Protein AF-A0A0V8EIM0-F1 (afdb_monomer)

pLDDT: mean 71.75, std 10.21, range [52.56, 86.31]

Structure (mmCIF, N/CA/C/O backbone):
data_AF-A0A0V8EIM0-F1
#
_entry.id   AF-A0A0V8EIM0-F1
#
loop_
_atom_site.group_PDB
_atom_site.id
_atom_site.type_symbol
_atom_site.label_atom_id
_atom_site.label_alt_id
_atom_site.label_comp_id
_atom_site.label_asym_id
_atom_site.label_entity_id
_atom_site.label_seq_id
_atom_site.pdbx_PDB_ins_code
_atom_site.Cartn_x
_atom_site.Cartn_y
_atom_site.Cartn_z
_atom_site.occupancy
_atom_site.B_iso_or_equiv
_atom_site.auth_seq_id
_atom_site.auth_comp_id
_atom_site.auth_asym_id
_atom_site.auth_atom_id
_atom_site.pdbx_PDB_model_num
ATOM 1 N N . MET A 1 1 ? 23.977 0.045 -18.163 1.00 52.56 1 MET A N 1
ATOM 2 C CA . MET A 1 1 ? 22.673 -0.652 -18.229 1.00 52.56 1 MET A CA 1
ATOM 3 C C . MET A 1 1 ? 22.109 -0.869 -16.824 1.00 52.56 1 MET A C 1
ATOM 5 O O . MET A 1 1 ? 21.924 -1.998 -16.393 1.00 52.56 1 MET A O 1
ATOM 9 N N . VAL A 1 2 ? 21.874 0.216 -16.080 1.00 54.22 2 VAL A N 1
ATOM 10 C CA . VAL A 1 2 ? 21.096 0.197 -14.821 1.00 54.22 2 VAL A CA 1
ATOM 11 C C . VAL A 1 2 ? 19.732 0.850 -15.067 1.00 54.22 2 VAL A C 1
ATOM 13 O O . VAL A 1 2 ? 18.730 0.389 -14.530 1.00 54.22 2 VAL A O 1
ATOM 16 N N . ASP A 1 3 ? 19.688 1.826 -15.977 1.00 58.03 3 ASP A N 1
ATOM 17 C CA . ASP A 1 3 ? 18.485 2.585 -16.330 1.00 58.03 3 ASP A CA 1
ATOM 18 C C . ASP A 1 3 ? 17.372 1.731 -16.960 1.00 58.03 3 ASP A C 1
ATOM 20 O O . ASP A 1 3 ? 16.220 1.851 -16.561 1.00 58.03 3 ASP A O 1
ATOM 24 N N . GLU A 1 4 ? 17.698 0.777 -17.840 1.00 57.47 4 GLU A N 1
ATOM 25 C CA . GLU A 1 4 ? 16.684 -0.071 -18.502 1.00 57.47 4 GLU A CA 1
ATOM 26 C C . GLU A 1 4 ? 15.894 -0.953 -17.518 1.00 57.47 4 GLU A C 1
ATOM 28 O O . GLU A 1 4 ? 14.685 -1.121 -17.662 1.00 57.47 4 GLU A O 1
ATOM 33 N N . LYS A 1 5 ? 16.548 -1.479 -16.472 1.00 57.53 5 LYS A N 1
ATOM 34 C CA . LYS A 1 5 ? 15.865 -2.237 -15.406 1.00 57.53 5 LYS A CA 1
ATOM 35 C C . LYS A 1 5 ? 15.065 -1.337 -14.471 1.00 57.53 5 LYS A C 1
ATOM 37 O O . LYS A 1 5 ? 14.089 -1.782 -13.873 1.00 57.53 5 LYS A O 1
ATOM 42 N N . PHE A 1 6 ? 15.499 -0.091 -14.310 1.00 53.62 6 PHE A N 1
ATOM 43 C CA . PHE A 1 6 ? 14.830 0.873 -13.451 1.00 53.62 6 PHE A CA 1
ATOM 44 C C . PHE A 1 6 ? 13.496 1.313 -14.076 1.00 53.62 6 PHE A C 1
ATOM 46 O O . PHE A 1 6 ? 12.473 1.296 -13.390 1.00 53.62 6 PHE A O 1
ATOM 53 N N . ASP A 1 7 ? 13.480 1.559 -15.391 1.00 58.06 7 ASP A N 1
ATOM 54 C CA . ASP A 1 7 ? 12.277 1.847 -16.190 1.00 58.06 7 ASP A CA 1
ATOM 55 C C . ASP A 1 7 ? 11.254 0.703 -16.195 1.00 58.06 7 ASP A C 1
ATOM 57 O O . ASP A 1 7 ? 10.051 0.952 -16.092 1.00 58.06 7 ASP A O 1
ATOM 61 N N . GLU A 1 8 ? 11.706 -0.552 -16.197 1.00 62.31 8 GLU A N 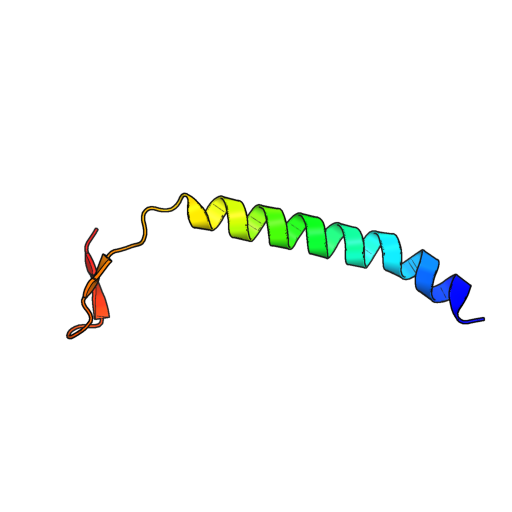1
ATOM 62 C CA . GLU A 1 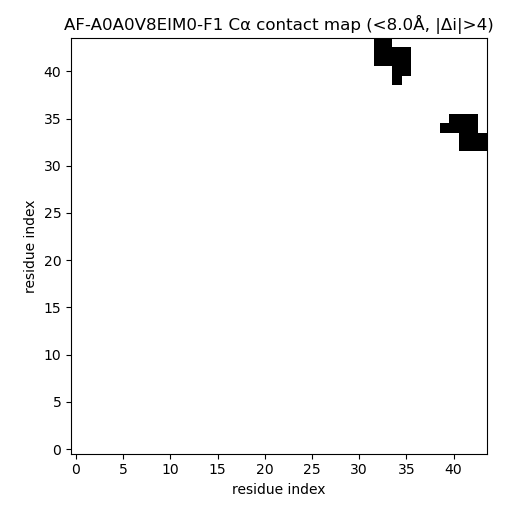8 ? 10.8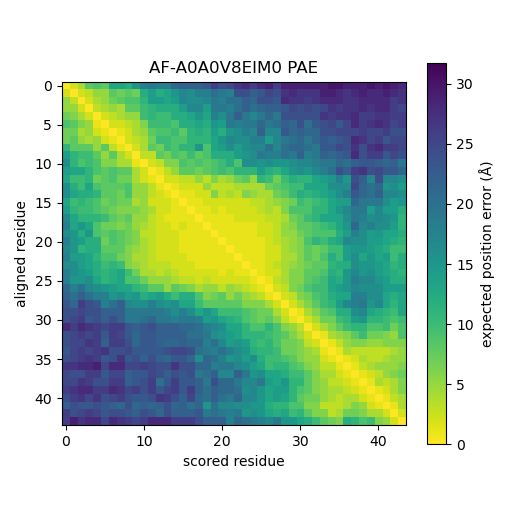33 -1.728 -16.081 1.00 62.31 8 GLU A CA 1
ATOM 63 C C . GLU A 1 8 ? 10.255 -1.911 -14.661 1.00 62.31 8 GLU A C 1
ATOM 65 O O . GLU A 1 8 ? 9.151 -2.430 -14.481 1.00 62.31 8 GLU A O 1
ATOM 70 N N . TRP A 1 9 ? 10.964 -1.448 -13.626 1.00 60.78 9 TRP A N 1
ATOM 71 C CA . TRP A 1 9 ? 10.501 -1.508 -12.236 1.00 60.78 9 TRP A CA 1
ATOM 72 C C . TRP A 1 9 ? 9.568 -0.365 -11.846 1.00 60.78 9 TRP A C 1
ATOM 74 O O . TRP A 1 9 ? 8.785 -0.518 -10.905 1.00 60.78 9 TRP A O 1
ATOM 84 N N . PHE A 1 10 ? 9.587 0.762 -12.558 1.00 62.41 10 PHE A N 1
ATOM 85 C CA . PHE A 1 10 ? 8.726 1.903 -12.249 1.00 62.41 10 PHE A CA 1
ATOM 86 C C . PHE A 1 10 ? 7.223 1.583 -12.262 1.00 62.41 10 PHE A C 1
ATOM 88 O O . PHE A 1 10 ? 6.544 1.993 -11.316 1.00 62.41 10 PHE A O 1
ATOM 95 N N . PRO A 1 11 ? 6.662 0.856 -13.249 1.00 64.69 11 PRO A 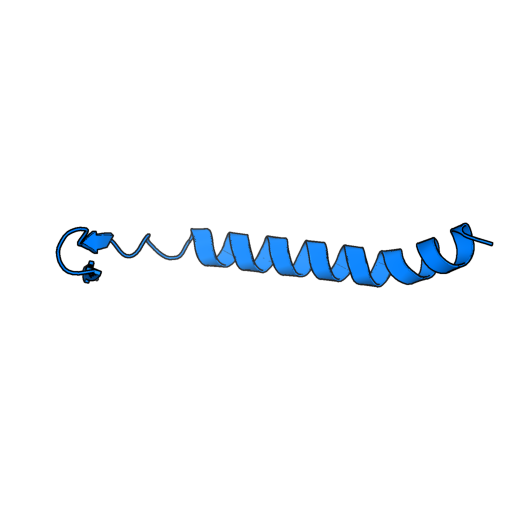N 1
ATOM 96 C CA . PRO A 1 11 ? 5.256 0.450 -13.233 1.00 64.69 11 PRO A CA 1
ATOM 97 C C . PRO A 1 11 ? 4.910 -0.414 -12.013 1.00 64.69 11 PRO A C 1
ATOM 99 O O . PRO A 1 11 ? 3.866 -0.230 -11.381 1.00 64.69 11 PRO A O 1
ATOM 102 N N . THR A 1 12 ? 5.808 -1.321 -11.636 1.00 71.44 12 THR A N 1
ATOM 103 C CA . THR A 1 12 ? 5.608 -2.293 -10.554 1.00 71.44 12 THR A CA 1
ATOM 104 C C . THR A 1 12 ? 5.731 -1.636 -9.180 1.00 71.44 12 THR A C 1
ATOM 106 O O . THR A 1 12 ? 4.874 -1.823 -8.322 1.00 71.44 12 THR A O 1
ATOM 109 N N . VAL A 1 13 ? 6.725 -0.770 -8.977 1.00 74.00 13 VAL A N 1
ATOM 110 C CA . VAL A 1 13 ? 6.893 -0.009 -7.729 1.00 74.00 13 VAL A CA 1
ATOM 111 C C . VAL A 1 13 ? 5.792 1.042 -7.578 1.00 74.00 13 VAL A C 1
ATOM 113 O O . VAL A 1 13 ? 5.242 1.221 -6.488 1.00 74.00 13 VAL A O 1
ATOM 116 N N . ARG A 1 14 ? 5.408 1.717 -8.670 1.00 75.62 14 ARG A N 1
ATOM 117 C CA . ARG A 1 14 ? 4.316 2.702 -8.659 1.00 75.62 14 ARG A CA 1
ATOM 118 C C . ARG A 1 14 ? 2.980 2.037 -8.340 1.00 75.62 14 ARG A C 1
ATOM 120 O O . ARG A 1 14 ? 2.251 2.548 -7.495 1.00 75.62 14 ARG A O 1
ATOM 127 N N . SER A 1 15 ? 2.673 0.895 -8.955 1.00 80.50 15 SER A N 1
ATOM 128 C CA . SER A 1 15 ? 1.442 0.146 -8.668 1.00 80.50 15 SER A CA 1
ATOM 129 C C . SER A 1 15 ? 1.406 -0.386 -7.231 1.00 80.50 15 SER A C 1
ATOM 131 O O . SER A 1 15 ? 0.395 -0.201 -6.554 1.00 80.50 15 SER A O 1
ATOM 133 N N . GLN A 1 16 ? 2.516 -0.927 -6.712 1.00 80.94 16 GLN A N 1
ATOM 134 C CA . GLN A 1 16 ? 2.634 -1.339 -5.304 1.00 80.94 16 GLN A CA 1
ATOM 135 C C . GLN A 1 16 ? 2.435 -0.164 -4.336 1.00 80.94 16 GLN A C 1
ATOM 137 O O . GLN A 1 16 ? 1.699 -0.285 -3.357 1.00 80.94 16 GLN A O 1
ATOM 142 N N . THR A 1 17 ? 3.032 0.995 -4.628 1.00 85.81 17 THR A N 1
ATOM 143 C CA . THR A 1 17 ? 2.897 2.212 -3.808 1.00 85.81 17 THR A CA 1
ATOM 144 C C . THR A 1 17 ? 1.456 2.725 -3.794 1.00 85.81 17 THR A C 1
ATOM 146 O O . THR A 1 17 ? 0.927 3.065 -2.731 1.00 85.81 17 THR A O 1
ATOM 149 N N . ILE A 1 18 ? 0.793 2.756 -4.957 1.00 84.88 18 ILE A N 1
ATOM 150 C CA . ILE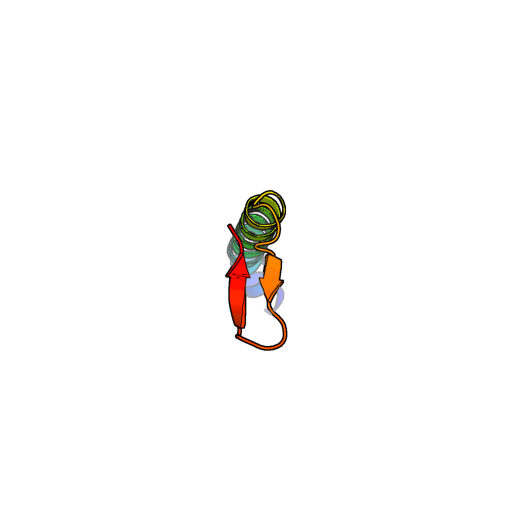 A 1 18 ? -0.620 3.145 -5.077 1.00 84.88 18 ILE A CA 1
ATOM 151 C C . ILE A 1 18 ? -1.501 2.175 -4.284 1.00 84.88 18 ILE A C 1
ATOM 153 O O . ILE A 1 18 ? -2.313 2.622 -3.471 1.00 84.88 18 ILE A O 1
ATOM 157 N N . PHE A 1 19 ? -1.306 0.865 -4.466 1.00 85.81 19 PHE A N 1
ATOM 158 C CA . PHE A 1 19 ? -2.054 -0.169 -3.755 1.00 85.81 19 PHE A CA 1
ATOM 159 C C . PHE A 1 19 ? -1.895 -0.047 -2.234 1.00 85.81 19 PHE A C 1
ATOM 161 O O . PHE A 1 19 ? -2.893 0.035 -1.518 1.00 85.81 19 PHE A O 1
ATOM 168 N N . LEU A 1 20 ? -0.658 0.044 -1.733 1.00 86.31 20 LEU A N 1
ATOM 169 C CA . LEU A 1 20 ? -0.377 0.175 -0.303 1.00 86.31 20 LEU A CA 1
ATOM 170 C C . LEU A 1 20 ? -1.001 1.450 0.279 1.00 86.31 20 LEU A C 1
ATOM 172 O O . LEU A 1 20 ? -1.614 1.417 1.345 1.00 86.31 20 LE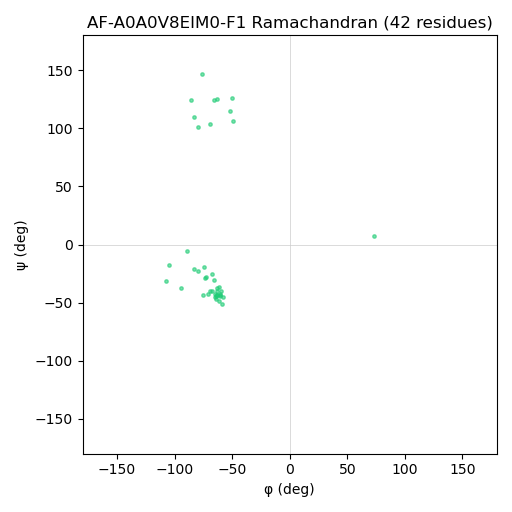U A O 1
ATOM 176 N N . THR A 1 21 ? -0.897 2.573 -0.436 1.00 86.31 21 THR A N 1
ATOM 177 C CA . THR A 1 21 ? -1.488 3.846 -0.002 1.00 86.31 21 THR A CA 1
ATOM 178 C C . THR A 1 21 ? -3.011 3.757 0.084 1.00 86.31 21 THR A C 1
ATOM 180 O O . THR A 1 21 ? -3.599 4.231 1.059 1.00 86.31 21 THR A O 1
ATOM 183 N N . ALA A 1 22 ? -3.655 3.138 -0.908 1.00 83.88 22 ALA A N 1
ATOM 184 C CA . ALA A 1 22 ? -5.098 2.922 -0.917 1.00 83.88 22 ALA A CA 1
ATOM 185 C C . ALA A 1 22 ? -5.535 1.996 0.231 1.00 83.88 22 ALA A C 1
ATOM 187 O O . ALA A 1 22 ? -6.439 2.353 0.984 1.00 83.88 22 ALA A O 1
ATOM 188 N N . TYR A 1 23 ? -4.837 0.873 0.426 1.00 84.31 23 TYR A N 1
ATOM 189 C CA . TYR A 1 23 ? -5.094 -0.087 1.502 1.00 84.31 23 TYR A CA 1
ATOM 190 C C . TYR A 1 23 ? -4.950 0.536 2.900 1.00 84.31 23 TYR A C 1
ATOM 192 O O . TYR A 1 23 ? -5.787 0.333 3.781 1.00 84.31 23 TYR A O 1
ATOM 200 N N . LEU A 1 24 ? -3.906 1.335 3.134 1.00 84.31 24 LEU A N 1
ATOM 201 C CA . LEU A 1 24 ? -3.725 2.017 4.417 1.00 84.31 24 LEU A CA 1
ATOM 202 C C . LEU A 1 24 ? -4.801 3.085 4.642 1.00 84.31 24 LEU A C 1
ATOM 204 O O . LEU A 1 24 ? -5.315 3.207 5.752 1.00 84.31 24 LEU A O 1
ATOM 208 N N . ARG A 1 25 ? -5.180 3.843 3.603 1.00 82.81 25 ARG A N 1
ATOM 209 C CA . ARG A 1 25 ? -6.273 4.826 3.690 1.00 82.81 25 ARG A CA 1
ATOM 210 C C . ARG A 1 25 ? -7.614 4.160 3.990 1.00 82.81 25 ARG A C 1
ATOM 212 O O 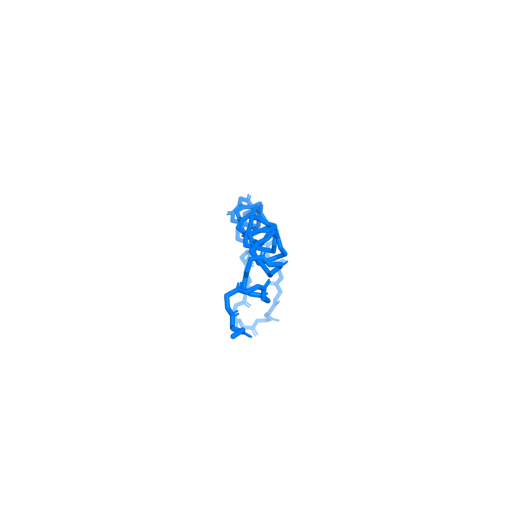. ARG A 1 25 ? -8.319 4.647 4.865 1.00 82.81 25 ARG A O 1
ATOM 219 N N . SER A 1 26 ? -7.942 3.038 3.350 1.00 78.19 26 SER A N 1
ATOM 220 C CA . SER A 1 26 ? -9.190 2.314 3.629 1.00 78.19 26 SER A CA 1
ATOM 221 C C . SER A 1 26 ? -9.231 1.736 5.046 1.00 78.19 26 SER A C 1
ATOM 223 O O . SER A 1 26 ? -10.300 1.658 5.642 1.00 78.19 26 SER A O 1
ATOM 225 N N . ASN A 1 27 ? -8.081 1.367 5.622 1.00 71.06 27 ASN A N 1
ATOM 226 C CA . ASN A 1 27 ? -8.013 0.896 7.008 1.00 71.06 27 ASN A CA 1
ATOM 227 C C . ASN A 1 27 ? -8.034 2.030 8.050 1.00 71.06 27 ASN A C 1
ATOM 229 O O . ASN A 1 27 ? -8.457 1.777 9.172 1.00 71.06 27 ASN A O 1
ATOM 233 N N . ARG A 1 28 ? -7.660 3.273 7.705 1.00 66.56 28 ARG A N 1
ATOM 234 C CA . ARG A 1 28 ? -7.772 4.428 8.626 1.00 66.56 28 ARG A CA 1
ATOM 235 C C . ARG A 1 28 ? -9.213 4.825 8.946 1.00 66.56 28 ARG A C 1
ATOM 237 O O . ARG A 1 28 ? -9.438 5.428 9.987 1.00 66.56 28 ARG A O 1
ATOM 244 N N . TYR A 1 29 ? -10.160 4.522 8.058 1.00 61.91 29 TYR A N 1
ATOM 245 C CA . TYR A 1 29 ? -11.583 4.799 8.281 1.00 61.91 29 TYR A CA 1
ATOM 246 C C . TYR A 1 29 ? -12.323 3.660 8.976 1.00 61.91 29 TYR A C 1
ATOM 248 O O . TYR A 1 29 ? -13.489 3.830 9.328 1.00 61.91 29 TYR A O 1
ATOM 256 N N . LYS A 1 30 ? -11.673 2.511 9.214 1.00 64.44 30 LYS A N 1
ATOM 257 C CA . LYS A 1 30 ? -12.220 1.579 10.196 1.00 64.44 30 LYS A CA 1
ATOM 258 C C . LYS A 1 30 ? -12.126 2.292 11.543 1.00 64.44 30 LYS A C 1
ATOM 260 O O . LYS A 1 30 ? -11.023 2.738 11.874 1.00 64.44 30 LYS A O 1
ATOM 265 N N . PRO A 1 31 ? -13.236 2.452 12.290 1.00 63.56 31 PRO A N 1
ATOM 266 C CA . PRO A 1 31 ? -13.148 2.973 13.644 1.00 63.56 31 PRO A CA 1
ATOM 267 C C . PRO A 1 31 ? -12.076 2.146 14.341 1.00 63.56 31 PRO A C 1
ATOM 269 O O . PRO A 1 31 ? -12.090 0.917 14.232 1.00 63.56 31 PRO A O 1
ATOM 272 N N . PHE 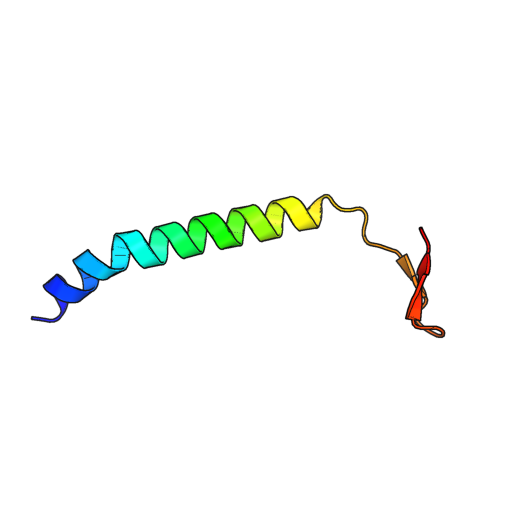A 1 32 ? -11.078 2.818 14.921 1.00 66.06 32 PHE A N 1
ATOM 273 C CA . PHE A 1 32 ? -10.061 2.150 15.720 1.00 66.06 32 PHE A CA 1
ATOM 274 C C . PHE A 1 32 ? -10.818 1.260 16.694 1.00 66.06 32 PHE A C 1
ATOM 276 O O . PHE A 1 32 ? -11.477 1.772 17.599 1.00 66.06 32 PHE A O 1
ATOM 283 N N . LYS A 1 33 ? -10.784 -0.054 16.445 1.00 68.19 33 LYS A N 1
ATOM 284 C CA . LYS A 1 33 ? -11.311 -1.049 17.367 1.00 68.19 33 LYS A CA 1
ATOM 285 C C . LYS A 1 33 ? -10.657 -0.715 18.694 1.00 68.19 33 LYS A C 1
ATOM 287 O O . LYS A 1 33 ? -9.426 -0.695 18.769 1.00 68.19 33 LYS A O 1
ATOM 292 N N . LYS A 1 34 ? -11.449 -0.307 19.681 1.00 72.38 34 LYS A N 1
ATOM 293 C CA . LYS A 1 34 ? -10.906 0.033 20.989 1.00 72.38 34 LYS A CA 1
ATOM 294 C C . LYS A 1 34 ? -10.456 -1.296 21.574 1.00 72.38 34 LYS A C 1
ATOM 296 O O . LYS A 1 34 ? -11.285 -2.126 21.905 1.00 72.38 34 LYS A O 1
ATOM 301 N N . ILE A 1 35 ? -9.154 -1.549 21.570 1.00 75.88 35 ILE A N 1
ATOM 302 C CA . ILE A 1 35 ? -8.611 -2.772 22.153 1.00 75.88 35 ILE A CA 1
ATOM 303 C C . ILE A 1 35 ? -8.414 -2.490 23.635 1.00 75.88 35 ILE A C 1
ATOM 305 O O . ILE A 1 35 ? -7.745 -1.514 23.992 1.00 75.88 35 ILE A O 1
ATOM 309 N N . ASP A 1 36 ? -9.012 -3.321 24.477 1.00 74.56 36 ASP A N 1
ATOM 310 C CA . ASP A 1 36 ? -8.727 -3.311 25.902 1.00 74.56 36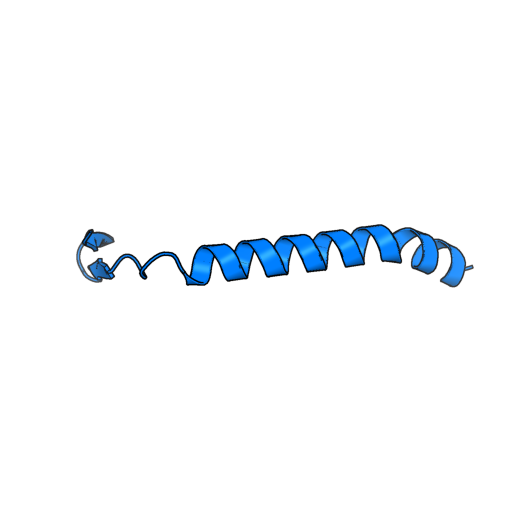 ASP A CA 1
ATOM 311 C C . ASP A 1 36 ? -7.252 -3.686 26.119 1.00 74.56 36 ASP A C 1
ATOM 313 O O . ASP A 1 36 ? -6.763 -4.694 25.607 1.00 74.56 36 ASP A O 1
ATOM 317 N N . ARG A 1 37 ? -6.502 -2.834 26.823 1.00 75.12 37 ARG A N 1
ATOM 318 C CA . ARG A 1 37 ? -5.053 -3.020 27.004 1.00 75.12 37 ARG A CA 1
ATOM 319 C C . ARG A 1 37 ? -4.699 -4.123 27.998 1.00 75.12 37 ARG A C 1
ATOM 321 O O . ARG A 1 37 ? -3.559 -4.578 27.971 1.00 75.12 37 ARG A O 1
ATOM 328 N N . GLU A 1 38 ? -5.624 -4.516 28.863 1.00 79.56 38 GLU A N 1
ATOM 329 C CA . GLU A 1 38 ? -5.414 -5.531 29.893 1.00 79.56 38 GLU A CA 1
ATOM 330 C C . GLU A 1 38 ? -5.854 -6.914 29.406 1.00 79.56 38 GLU A C 1
ATOM 332 O O . GLU A 1 38 ? -5.172 -7.901 29.681 1.00 79.56 38 GLU A O 1
ATOM 337 N N . THR A 1 39 ? -6.939 -6.994 28.630 1.00 77.56 39 THR A N 1
ATOM 338 C CA . THR A 1 39 ? -7.502 -8.268 28.149 1.00 77.56 39 THR A CA 1
ATOM 339 C C . THR A 1 39 ? -7.223 -8.555 26.673 1.00 77.56 39 THR A C 1
ATOM 341 O O . THR A 1 39 ? -7.313 -9.703 26.241 1.00 77.56 39 THR A O 1
ATOM 344 N N . GLY A 1 40 ? -6.854 -7.543 25.881 1.00 73.56 40 GLY A N 1
ATOM 345 C CA . GLY A 1 40 ? -6.643 -7.674 24.436 1.00 73.56 40 GLY A CA 1
ATOM 346 C C . GLY A 1 40 ? -7.937 -7.831 23.629 1.00 73.56 40 GLY A C 1
ATOM 347 O O . GLY A 1 40 ? -7.877 -8.090 22.424 1.00 73.56 40 GLY A O 1
ATOM 348 N N . GLU A 1 41 ? -9.102 -7.681 24.263 1.00 83.06 41 GLU A N 1
ATOM 349 C CA . GLU A 1 41 ? -10.399 -7.827 23.608 1.00 83.06 41 GLU A CA 1
ATOM 350 C C . GLU A 1 41 ? -10.750 -6.608 22.746 1.00 83.06 41 GLU A C 1
ATOM 352 O O . GLU A 1 41 ? -10.395 -5.466 23.043 1.00 83.06 41 GLU A O 1
ATOM 357 N N . ILE A 1 42 ? -11.460 -6.860 21.644 1.00 80.44 42 ILE A N 1
ATOM 358 C CA . ILE A 1 42 ? -11.980 -5.823 20.753 1.00 80.44 42 ILE A CA 1
ATOM 359 C C . ILE A 1 42 ? -13.297 -5.316 21.344 1.00 80.44 42 ILE A C 1
ATOM 361 O O . ILE A 1 42 ? -14.298 -6.024 21.304 1.00 80.44 42 ILE A O 1
ATOM 365 N N . LEU A 1 43 ? -13.298 -4.082 21.840 1.00 69.31 43 LEU A N 1
ATOM 366 C CA . LEU A 1 43 ? -14.506 -3.353 22.208 1.00 69.31 43 LEU A CA 1
ATOM 367 C C . LEU A 1 43 ? -15.109 -2.796 20.906 1.00 69.31 43 LEU A C 1
ATOM 369 O O . LEU A 1 43 ? -14.566 -1.852 20.316 1.00 69.31 43 LEU A O 1
ATOM 373 N N . GLU A 1 44 ? -16.144 -3.471 20.406 1.00 66.81 44 GLU A N 1
ATOM 374 C CA . GLU A 1 44 ? -16.961 -3.042 19.258 1.00 66.81 44 GLU A CA 1
ATOM 375 C C . GLU A 1 44 ? -17.851 -1.842 19.609 1.00 66.81 44 GLU A C 1
ATOM 377 O O . GLU A 1 44 ? -18.412 -1.814 20.730 1.00 66.81 44 GLU A O 1
#

Radius of gyration: 18.69 Å; Cα contacts (8 Å, |Δi|>4): 13; chains: 1; bounding box: 40×13×48 Å

Secondary structure (DSSP, 8-state):
--HHHHHHHHHHHHHHHHHHHHHHHHHHTS---EE-TTT--EE-

Sequence (44 aa):
MVDEKFDEWFPTVRSQTIFLTAYLRSNRYKPFKKIDRETGEILE

Solvent-accessible surface area (backbone atoms only — not comparable to full-atom values): 2733 Å² total; per-residue (Å²): 135,62,63,69,61,49,64,65,41,46,64,56,54,49,50,51,50,52,48,53,52,52,54,53,55,62,56,68,71,46,74,78,66,46,57,41,91,87,78,68,45,73,52,127

Mean predicted aligned error: 12.86 Å

Organism: Lactococcus lactis subsp. lactis (NCBI:txid1360)

Foldseek 3Di:
DVVVVVVVCCVVVVVVVVVVVVVVVVVVPPPPQPQDPVPRDGDD